Protein AF-T2G7Y2-F1 (afdb_monomer_lite)

Structure (mmCIF, N/CA/C/O backbone):
data_AF-T2G7Y2-F1
#
_entry.id   AF-T2G7Y2-F1
#
loop_
_atom_site.group_PDB
_atom_site.id
_atom_site.type_symbol
_atom_site.label_atom_id
_atom_site.label_alt_id
_atom_site.label_comp_id
_atom_site.label_asym_id
_atom_site.label_entity_id
_atom_site.label_seq_id
_atom_site.pdbx_PDB_ins_code
_atom_site.Cartn_x
_atom_site.Cartn_y
_atom_site.Cartn_z
_atom_site.occupancy
_atom_site.B_iso_or_equiv
_atom_site.auth_seq_id
_atom_site.auth_comp_id
_atom_site.auth_asym_id
_atom_site.auth_atom_id
_atom_site.pdbx_PDB_model_num
ATOM 1 N N . MET A 1 1 ? -23.981 7.040 12.933 1.00 56.62 1 MET A N 1
ATOM 2 C CA . MET A 1 1 ? -22.704 6.900 13.670 1.00 56.62 1 MET A CA 1
ATOM 3 C C . MET A 1 1 ? -21.543 6.412 12.788 1.00 56.62 1 MET A C 1
ATOM 5 O O . MET A 1 1 ? -20.441 6.302 13.297 1.00 56.62 1 MET A O 1
ATOM 9 N N . GLN A 1 2 ? -21.741 6.214 11.477 1.00 60.69 2 GLN A N 1
ATOM 10 C CA . GLN A 1 2 ? -20.819 5.448 10.621 1.00 60.69 2 GLN A CA 1
ATOM 11 C C . GLN A 1 2 ? -19.492 6.171 10.290 1.00 60.69 2 GLN A C 1
ATOM 13 O O . GLN A 1 2 ? -18.434 5.557 10.320 1.00 60.69 2 GLN A O 1
ATOM 18 N N . HIS A 1 3 ? -19.499 7.503 10.159 1.00 62.31 3 HIS A N 1
ATOM 19 C CA . HIS A 1 3 ? -18.301 8.296 9.820 1.00 62.31 3 HIS A CA 1
ATOM 20 C C . HIS A 1 3 ? -17.119 8.204 10.809 1.00 62.31 3 HIS A C 1
ATOM 22 O O . HIS A 1 3 ? -15.993 8.573 10.475 1.00 62.31 3 HIS A O 1
ATOM 28 N N . ARG A 1 4 ? -17.354 7.791 12.062 1.00 67.81 4 ARG A N 1
ATOM 29 C CA . ARG A 1 4 ? -16.295 7.712 13.086 1.00 67.81 4 ARG A CA 1
ATOM 30 C C . ARG A 1 4 ? -15.549 6.376 13.046 1.00 67.81 4 ARG A C 1
ATOM 32 O O . ARG A 1 4 ? -14.407 6.313 13.501 1.00 67.81 4 ARG A O 1
ATOM 39 N N . GLU A 1 5 ? -16.182 5.329 12.535 1.00 71.62 5 GLU A N 1
ATOM 40 C CA . GLU A 1 5 ? -15.593 3.992 12.430 1.00 71.62 5 GLU A CA 1
ATOM 41 C C . GLU A 1 5 ? -14.689 3.897 11.199 1.00 71.62 5 GLU A C 1
ATOM 43 O O . GLU A 1 5 ? -13.536 3.507 11.349 1.00 71.62 5 GLU A O 1
ATOM 48 N N . GLU A 1 6 ? -15.116 4.421 10.046 1.00 78.56 6 GLU A N 1
ATOM 49 C CA . GLU A 1 6 ? -14.276 4.503 8.836 1.00 78.56 6 GLU A CA 1
ATOM 50 C C . GLU A 1 6 ? -12.981 5.286 9.069 1.00 78.56 6 GLU A C 1
ATOM 52 O O . GLU A 1 6 ? -11.907 4.885 8.629 1.00 78.56 6 GLU A O 1
ATOM 57 N N . LYS A 1 7 ? -13.053 6.401 9.809 1.00 82.19 7 LYS A N 1
ATOM 58 C CA . LYS A 1 7 ? -11.857 7.189 10.121 1.00 82.19 7 LYS A CA 1
ATOM 59 C C . LYS A 1 7 ? -10.868 6.399 10.983 1.00 82.19 7 LYS A C 1
ATOM 61 O O . LYS A 1 7 ? -9.670 6.461 10.732 1.00 82.19 7 LYS A O 1
ATOM 66 N N . GLN A 1 8 ? -11.362 5.679 11.991 1.00 86.88 8 GLN A N 1
ATOM 67 C CA . GLN A 1 8 ? -10.512 4.853 12.851 1.00 86.88 8 GLN A CA 1
ATOM 68 C C . GLN A 1 8 ? -9.887 3.699 12.076 1.00 86.88 8 GLN A C 1
ATOM 70 O O . GLN A 1 8 ? -8.715 3.406 12.289 1.00 86.88 8 GLN A O 1
ATOM 75 N N . GLU A 1 9 ? -10.644 3.080 11.176 1.00 90.12 9 GLU A N 1
ATOM 76 C CA . GLU A 1 9 ? -10.140 1.983 10.361 1.00 90.12 9 GLU A CA 1
ATOM 77 C C . GLU A 1 9 ? -9.068 2.457 9.383 1.00 90.12 9 GLU A C 1
ATOM 79 O O . GLU A 1 9 ? -7.953 1.946 9.382 1.00 90.12 9 GLU A O 1
ATOM 84 N N . ARG A 1 10 ? -9.325 3.551 8.667 1.00 89.50 10 ARG A N 1
ATOM 85 C CA . ARG A 1 10 ? -8.325 4.196 7.815 1.00 89.50 10 ARG A CA 1
ATOM 86 C C . ARG A 1 10 ? -7.054 4.565 8.585 1.00 89.50 10 ARG A C 1
ATOM 88 O O . ARG A 1 10 ? -5.949 4.366 8.090 1.00 89.50 10 ARG A O 1
ATOM 95 N N . ASP A 1 11 ? -7.186 5.118 9.791 1.00 91.94 11 ASP A N 1
ATOM 96 C CA . ASP A 1 11 ? -6.025 5.492 10.604 1.00 91.94 11 ASP A CA 1
ATOM 97 C C . ASP A 1 11 ? -5.211 4.247 11.039 1.00 91.94 11 ASP A C 1
ATOM 99 O O . ASP A 1 11 ? -3.982 4.325 11.122 1.00 91.94 11 ASP A O 1
ATOM 103 N N . ARG A 1 12 ? -5.858 3.086 11.248 1.00 92.56 12 ARG A N 1
ATOM 104 C CA . ARG A 1 12 ? -5.179 1.795 11.482 1.00 92.56 12 ARG A CA 1
ATOM 105 C C . ARG A 1 12 ? -4.473 1.282 10.230 1.00 92.56 12 ARG A C 1
ATOM 107 O O . ARG A 1 12 ? -3.291 0.950 10.318 1.00 92.56 12 ARG A O 1
ATOM 114 N N . LEU A 1 13 ? -5.154 1.276 9.083 1.00 93.50 13 LEU A N 1
ATOM 115 C CA . LEU A 1 13 ? -4.584 0.844 7.803 1.00 93.50 13 LEU A CA 1
ATOM 116 C C . LEU A 1 13 ? -3.354 1.684 7.434 1.00 93.50 13 LEU A C 1
AT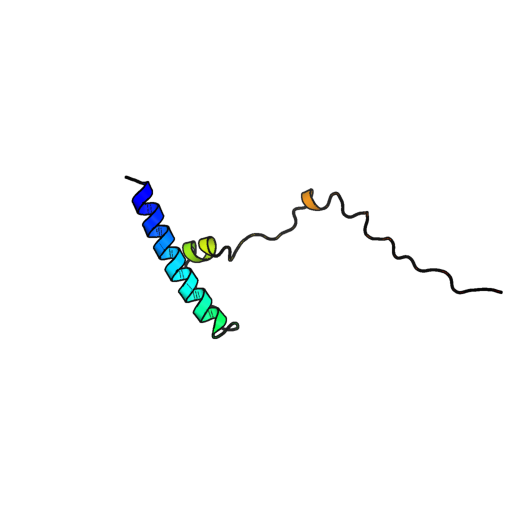OM 118 O O . LEU A 1 13 ? -2.310 1.140 7.086 1.00 93.50 13 LEU A O 1
ATOM 122 N N . LEU A 1 14 ? -3.410 3.004 7.639 1.00 93.88 14 LEU A N 1
ATOM 123 C CA . LEU A 1 14 ? -2.268 3.902 7.434 1.00 93.88 14 LEU A CA 1
ATOM 124 C C . LEU A 1 14 ? -1.096 3.612 8.380 1.00 93.88 14 LEU A C 1
ATOM 126 O O . LEU A 1 14 ? 0.066 3.750 7.990 1.00 93.88 14 LEU A O 1
ATOM 130 N N . ALA A 1 15 ? -1.368 3.246 9.633 1.00 94.44 15 ALA A N 1
ATOM 131 C CA . ALA A 1 15 ? -0.315 2.874 10.571 1.00 94.44 15 ALA A CA 1
ATOM 132 C C . ALA A 1 15 ? 0.380 1.571 10.146 1.00 94.44 15 ALA A C 1
ATOM 134 O O . ALA A 1 15 ? 1.610 1.500 10.188 1.00 94.44 15 ALA A O 1
ATOM 135 N N . ALA A 1 16 ? -0.392 0.582 9.689 1.00 92.81 16 ALA A N 1
ATOM 136 C CA . ALA A 1 16 ? 0.131 -0.672 9.159 1.00 92.81 16 ALA A CA 1
ATOM 137 C C . 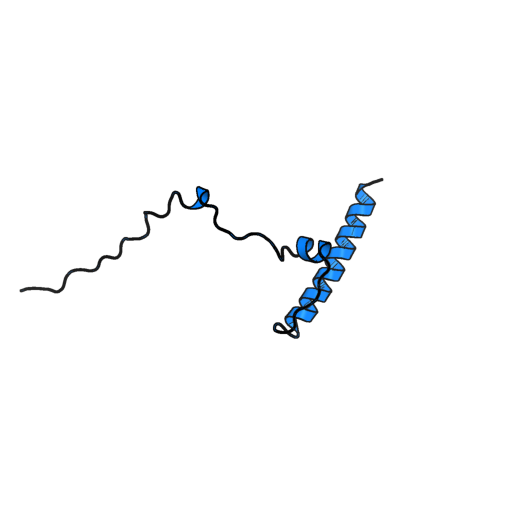ALA A 1 16 ? 0.938 -0.453 7.868 1.00 92.81 16 ALA A C 1
ATOM 139 O O . ALA A 1 16 ? 2.083 -0.898 7.787 1.00 92.81 16 ALA A O 1
ATOM 140 N N . ALA A 1 17 ? 0.415 0.329 6.920 1.00 91.81 17 ALA A N 1
ATOM 141 C CA . ALA A 1 17 ? 1.099 0.676 5.673 1.00 91.81 17 ALA A CA 1
ATOM 142 C C . ALA A 1 17 ? 2.480 1.308 5.922 1.00 91.81 17 ALA A C 1
ATOM 144 O O . ALA A 1 17 ? 3.474 0.927 5.311 1.00 91.81 17 ALA A O 1
ATOM 145 N N . ARG A 1 18 ? 2.584 2.219 6.900 1.00 92.50 18 ARG A N 1
ATOM 146 C CA . ARG A 1 18 ? 3.869 2.828 7.296 1.00 92.50 18 ARG A CA 1
ATOM 147 C C . ARG A 1 18 ? 4.860 1.826 7.886 1.00 92.50 18 ARG A C 1
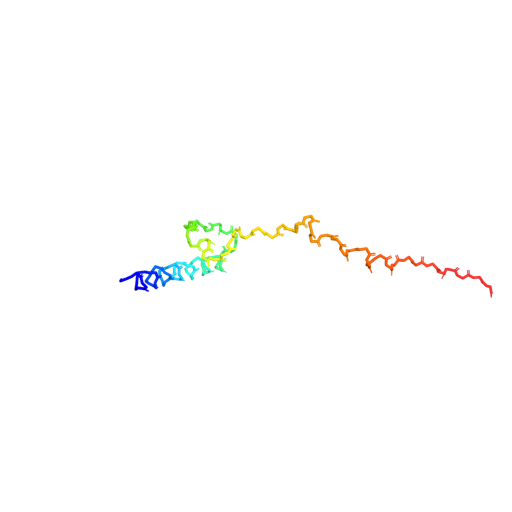ATOM 149 O O . ARG A 1 18 ? 6.067 2.032 7.789 1.00 92.50 18 ARG A O 1
ATOM 156 N N . MET A 1 19 ? 4.380 0.785 8.562 1.00 91.12 19 MET A N 1
ATOM 157 C CA . MET A 1 19 ? 5.248 -0.263 9.098 1.00 91.12 19 MET A CA 1
ATOM 158 C C . MET A 1 19 ? 5.777 -1.155 7.973 1.00 91.12 19 MET A C 1
ATOM 160 O O . MET A 1 19 ? 6.956 -1.505 7.981 1.00 91.12 19 MET A O 1
ATOM 164 N N . VAL A 1 20 ? 4.926 -1.494 7.004 1.00 88.06 20 VAL A N 1
ATOM 165 C CA . VAL A 1 20 ? 5.315 -2.227 5.793 1.00 88.06 20 VAL A CA 1
ATOM 166 C C . VAL A 1 20 ? 6.360 -1.440 5.007 1.00 88.06 20 VAL A C 1
ATOM 168 O O . VAL A 1 20 ? 7.424 -1.979 4.730 1.00 88.06 20 VAL A O 1
ATOM 171 N N . ASP A 1 21 ? 6.110 -0.157 4.747 1.00 89.06 21 ASP A N 1
ATOM 172 C CA . ASP A 1 21 ? 7.027 0.739 4.031 1.00 89.06 21 ASP A CA 1
ATOM 173 C C . ASP A 1 21 ? 8.428 0.778 4.663 1.00 89.06 21 ASP A C 1
ATOM 175 O O . ASP A 1 21 ? 9.441 0.629 3.979 1.00 89.06 21 ASP A O 1
ATOM 179 N N . ARG A 1 22 ? 8.504 0.872 5.997 1.00 90.31 22 ARG A N 1
ATOM 180 C CA . ARG A 1 22 ? 9.786 0.822 6.718 1.00 90.31 22 ARG A CA 1
ATOM 181 C C . ARG A 1 22 ? 10.499 -0.518 6.584 1.00 90.31 22 ARG A C 1
ATOM 183 O O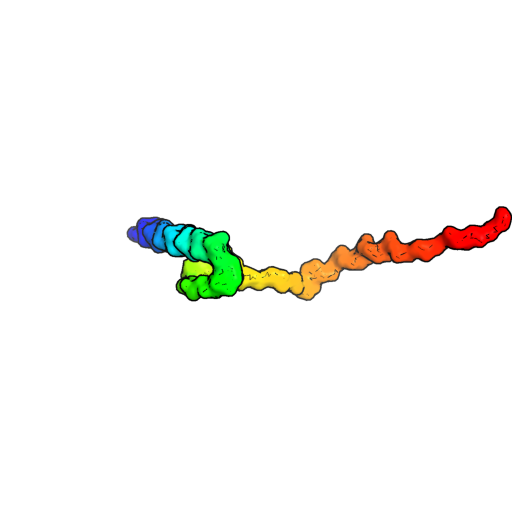 . ARG A 1 22 ? 11.722 -0.532 6.499 1.00 90.31 22 ARG A O 1
ATOM 190 N N . GLN A 1 23 ? 9.759 -1.624 6.621 1.00 86.81 23 GLN A N 1
ATOM 191 C CA . GLN A 1 23 ? 10.333 -2.965 6.490 1.00 86.81 23 GLN A CA 1
ATOM 192 C C . GLN A 1 23 ? 10.848 -3.199 5.068 1.00 86.81 23 GLN A C 1
ATOM 194 O O . GLN A 1 23 ? 12.000 -3.589 4.905 1.00 86.81 23 GLN A O 1
ATOM 199 N N . ALA A 1 24 ? 10.044 -2.860 4.060 1.00 87.19 24 ALA A N 1
ATOM 200 C CA . ALA A 1 24 ? 10.422 -2.953 2.654 1.00 87.19 24 ALA A CA 1
ATOM 201 C C . ALA A 1 24 ? 11.597 -2.023 2.310 1.00 87.19 24 ALA A C 1
ATOM 203 O O . ALA A 1 24 ? 12.472 -2.387 1.536 1.00 87.19 24 ALA A O 1
ATOM 204 N N . SER A 1 25 ? 11.669 -0.838 2.922 1.00 87.75 25 SER A N 1
ATOM 205 C CA . SER A 1 25 ? 12.803 0.079 2.740 1.00 87.75 25 SER A CA 1
ATOM 206 C C . SER A 1 25 ? 14.092 -0.421 3.397 1.00 87.75 25 SER A C 1
ATOM 208 O O . SER A 1 25 ? 15.183 -0.104 2.928 1.00 87.75 25 SER A O 1
ATOM 210 N N . ALA A 1 26 ? 13.986 -1.161 4.504 1.00 89.19 26 ALA A N 1
ATOM 211 C CA . ALA A 1 26 ? 15.141 -1.710 5.210 1.00 89.19 26 ALA A CA 1
ATOM 212 C C . ALA A 1 26 ? 15.731 -2.933 4.492 1.00 89.19 26 ALA A C 1
ATOM 214 O O . ALA A 1 26 ? 16.952 -3.076 4.451 1.00 89.19 26 ALA A O 1
ATOM 215 N N . ASP A 1 27 ? 14.878 -3.785 3.923 1.00 87.44 27 ASP A N 1
ATOM 216 C CA . ASP A 1 27 ? 15.288 -4.908 3.081 1.00 87.44 27 ASP A CA 1
ATOM 217 C C . ASP A 1 27 ? 14.302 -5.093 1.912 1.00 87.44 27 ASP A C 1
ATOM 219 O O . ASP A 1 27 ? 13.303 -5.803 2.046 1.00 87.44 27 ASP A O 1
ATOM 223 N N . PRO A 1 28 ? 14.581 -4.472 0.751 1.00 81.94 28 PRO A N 1
ATOM 224 C CA . PRO A 1 28 ? 13.695 -4.532 -0.413 1.00 81.94 28 PRO A CA 1
ATOM 225 C C . PRO A 1 28 ? 13.569 -5.928 -1.027 1.00 81.94 28 PRO A C 1
ATOM 227 O O . PRO A 1 28 ? 12.626 -6.189 -1.770 1.00 81.94 28 PRO A O 1
ATOM 230 N N . ALA A 1 29 ? 14.531 -6.819 -0.763 1.00 85.81 29 ALA A N 1
ATOM 231 C CA . ALA A 1 29 ? 14.509 -8.189 -1.264 1.00 85.81 29 ALA A CA 1
ATOM 232 C C . ALA A 1 29 ? 13.709 -9.126 -0.344 1.00 85.81 29 ALA A C 1
ATOM 234 O O . ALA A 1 29 ? 13.321 -10.222 -0.758 1.00 85.81 29 ALA A O 1
ATOM 235 N N . MET A 1 30 ? 13.452 -8.707 0.898 1.00 82.31 30 MET A N 1
ATOM 236 C CA . MET A 1 30 ? 12.633 -9.448 1.843 1.00 82.31 30 MET A CA 1
ATOM 237 C C . MET A 1 30 ? 11.155 -9.169 1.569 1.00 82.31 30 MET A C 1
ATOM 239 O O . MET A 1 30 ? 10.635 -8.094 1.857 1.00 82.31 30 MET A O 1
ATOM 243 N N . GLY A 1 31 ? 10.454 -10.166 1.028 1.00 82.12 31 GLY A N 1
ATOM 244 C CA . GLY A 1 31 ? 9.004 -10.091 0.877 1.00 82.12 31 GLY A CA 1
ATOM 245 C C . GLY A 1 31 ? 8.330 -9.858 2.232 1.00 82.12 31 GLY A C 1
ATOM 246 O O . GLY A 1 31 ? 8.505 -10.650 3.160 1.00 82.12 31 GLY A O 1
ATOM 247 N N . VAL A 1 32 ? 7.555 -8.777 2.345 1.00 84.75 32 VAL A N 1
ATOM 248 C CA . VAL A 1 32 ? 6.786 -8.461 3.552 1.00 84.75 32 VAL A CA 1
ATOM 249 C C . VAL A 1 32 ? 5.384 -9.057 3.399 1.00 84.75 32 VAL A C 1
ATOM 251 O O . VAL A 1 32 ? 4.692 -8.708 2.443 1.00 84.75 32 VAL A O 1
ATOM 254 N N . PRO A 1 33 ? 4.930 -9.946 4.299 1.00 85.75 33 PRO A N 1
ATOM 255 C CA . PRO A 1 33 ? 3.538 -10.375 4.307 1.00 85.75 33 PRO A CA 1
ATOM 256 C C . PRO A 1 33 ? 2.665 -9.204 4.770 1.00 85.75 33 PRO A C 1
ATOM 258 O O . PRO A 1 33 ? 2.807 -8.720 5.895 1.00 85.75 33 PRO A O 1
ATOM 261 N N . VAL A 1 34 ? 1.779 -8.738 3.892 1.00 86.44 34 VAL A N 1
ATOM 262 C CA . VAL A 1 34 ? 0.866 -7.618 4.151 1.00 86.44 34 VAL A CA 1
ATOM 263 C C . VAL A 1 34 ? -0.569 -8.130 4.145 1.00 86.44 34 VAL A C 1
ATOM 265 O O . VAL A 1 34 ? -0.914 -9.020 3.370 1.00 86.44 34 VAL A O 1
ATOM 268 N N . ASP A 1 35 ? -1.389 -7.582 5.036 1.00 91.69 35 ASP A N 1
ATOM 269 C CA . ASP A 1 35 ? -2.827 -7.838 5.059 1.00 91.69 35 ASP A CA 1
ATOM 270 C C . ASP A 1 35 ? -3.502 -7.287 3.781 1.00 91.69 35 ASP A C 1
ATOM 272 O O . ASP A 1 35 ? -3.094 -6.215 3.323 1.00 91.69 35 ASP A O 1
ATOM 276 N N . PRO A 1 36 ? -4.506 -7.970 3.196 1.00 89.50 36 PRO A N 1
ATOM 277 C CA . PRO A 1 36 ? -5.172 -7.514 1.975 1.00 89.50 36 PRO A CA 1
ATOM 278 C C . PRO A 1 36 ? -5.692 -6.074 2.052 1.00 89.50 36 PRO A C 1
ATOM 280 O O . PRO A 1 36 ? -5.438 -5.298 1.136 1.00 89.50 36 PRO A O 1
ATOM 283 N N . ASP A 1 37 ? -6.307 -5.674 3.170 1.00 90.88 37 ASP A N 1
ATOM 284 C CA . ASP A 1 37 ? -6.878 -4.329 3.318 1.00 90.88 37 ASP A CA 1
ATOM 285 C C . ASP A 1 37 ? -5.775 -3.257 3.358 1.00 90.88 37 ASP A C 1
ATOM 287 O O . ASP A 1 37 ? -5.934 -2.127 2.885 1.00 90.88 37 ASP A O 1
ATOM 291 N N . VAL A 1 38 ? -4.613 -3.609 3.916 1.00 91.12 38 VAL A N 1
ATOM 292 C CA . VAL A 1 38 ? -3.433 -2.736 3.935 1.00 91.12 38 VAL A CA 1
ATOM 293 C C . VAL A 1 38 ? -2.808 -2.656 2.545 1.00 91.12 38 VAL A C 1
ATOM 295 O O . VAL A 1 38 ? -2.402 -1.572 2.132 1.00 91.12 38 VAL A O 1
ATOM 298 N N . ALA A 1 39 ? -2.752 -3.768 1.814 1.00 90.38 39 ALA A N 1
ATOM 299 C CA . ALA A 1 39 ? -2.234 -3.804 0.453 1.00 90.38 39 ALA A CA 1
ATOM 300 C C . ALA A 1 39 ? -3.103 -2.980 -0.510 1.00 90.38 39 ALA A C 1
ATOM 302 O O . ALA A 1 39 ? -2.561 -2.196 -1.293 1.00 90.38 39 ALA A O 1
ATOM 303 N N . ASP A 1 40 ? -4.427 -3.074 -0.382 1.00 88.62 40 ASP A N 1
ATOM 304 C CA . ASP A 1 40 ? -5.383 -2.238 -1.109 1.00 88.62 40 ASP A CA 1
ATOM 305 C C . ASP A 1 40 ? -5.213 -0.759 -0.739 1.00 88.62 40 ASP A C 1
ATOM 307 O O . ASP A 1 40 ? -5.115 0.101 -1.615 1.00 88.62 40 ASP A O 1
ATOM 311 N N . CYS A 1 41 ? -5.069 -0.445 0.555 1.00 88.75 41 CYS A N 1
ATOM 312 C CA . CYS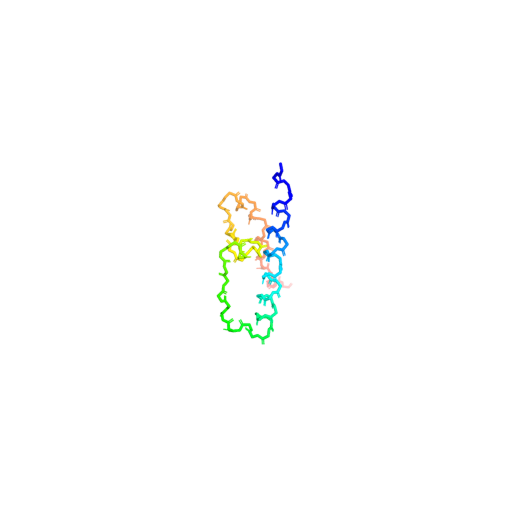 A 1 41 ? -4.785 0.917 1.020 1.00 88.75 41 CYS A CA 1
ATOM 313 C C . CYS A 1 41 ? -3.454 1.474 0.475 1.00 88.75 41 CYS A C 1
ATOM 315 O O . CYS A 1 41 ? -3.310 2.690 0.332 1.00 88.75 41 CYS A O 1
ATOM 317 N N . MET A 1 42 ? -2.473 0.609 0.206 1.00 87.94 42 MET A N 1
ATOM 318 C CA . MET A 1 42 ? -1.175 0.965 -0.376 1.00 87.94 42 MET A CA 1
ATOM 319 C C . MET A 1 42 ? -1.191 1.001 -1.910 1.00 87.94 42 MET A C 1
ATOM 321 O O . MET A 1 42 ? -0.203 1.430 -2.501 1.00 87.94 42 MET A O 1
ATOM 325 N N . GLY A 1 43 ? -2.273 0.557 -2.556 1.00 85.56 43 GLY A N 1
ATOM 326 C CA . GLY A 1 43 ? -2.334 0.408 -4.010 1.00 85.56 43 GLY A CA 1
ATOM 327 C C . GLY A 1 43 ? -1.367 -0.653 -4.548 1.00 85.56 43 GLY A C 1
ATOM 328 O O . GLY A 1 43 ? -0.917 -0.551 -5.685 1.00 85.56 43 GLY A O 1
ATOM 329 N N . ALA A 1 44 ? -1.016 -1.656 -3.738 1.00 82.88 44 ALA A N 1
ATOM 330 C CA . ALA A 1 44 ? 0.025 -2.631 -4.070 1.00 82.88 44 ALA A CA 1
ATOM 331 C C . ALA A 1 44 ? -0.336 -3.557 -5.248 1.00 82.88 44 ALA A C 1
ATOM 333 O O . ALA A 1 44 ? 0.558 -4.119 -5.875 1.00 82.88 44 ALA A O 1
ATOM 334 N N . PHE A 1 45 ? -1.628 -3.715 -5.549 1.00 76.75 45 PHE A N 1
ATOM 335 C CA . PHE A 1 45 ? -2.142 -4.598 -6.602 1.00 76.75 45 PHE A CA 1
ATOM 336 C C . PHE A 1 45 ? -3.005 -3.854 -7.628 1.00 76.75 45 PHE A C 1
ATOM 338 O O . PHE A 1 45 ? -3.937 -4.429 -8.187 1.00 76.75 45 PHE A O 1
ATOM 345 N N . VAL A 1 46 ? -2.724 -2.569 -7.867 1.00 75.06 46 VAL A N 1
ATOM 346 C CA . VAL A 1 46 ? -3.397 -1.830 -8.942 1.00 75.06 46 VAL A CA 1
ATOM 347 C C . VAL A 1 46 ? -2.998 -2.442 -10.284 1.00 75.06 46 VAL A C 1
ATOM 349 O O . VAL A 1 46 ? -1.815 -2.569 -10.595 1.00 75.06 46 VAL A O 1
ATOM 352 N N . GLU A 1 47 ? -3.999 -2.847 -11.061 1.00 70.25 47 GLU A N 1
ATOM 353 C CA . GLU A 1 47 ? -3.818 -3.307 -12.432 1.00 70.25 47 GLU A CA 1
ATOM 354 C C . GLU A 1 47 ? -3.360 -2.122 -13.295 1.00 70.25 47 GLU A C 1
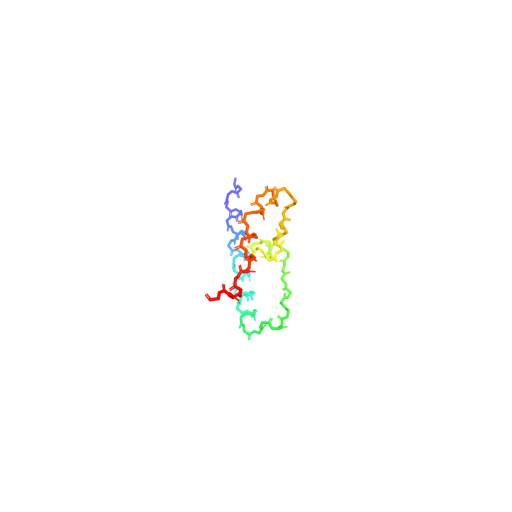ATOM 356 O O . GLU A 1 47 ? -4.153 -1.254 -13.640 1.00 70.25 47 GLU A O 1
ATOM 361 N N . ASP A 1 48 ? -2.064 -2.081 -13.611 1.00 67.94 48 ASP A N 1
ATOM 362 C CA . ASP A 1 48 ? -1.448 -1.127 -14.552 1.00 67.94 48 ASP A CA 1
ATOM 363 C C . ASP A 1 48 ? -1.448 -1.680 -15.991 1.00 67.94 48 ASP A C 1
ATOM 365 O O . ASP A 1 48 ? -0.598 -1.355 -16.818 1.00 67.94 48 ASP A O 1
ATOM 369 N N . ALA A 1 49 ? -2.359 -2.611 -16.294 1.00 74.81 49 ALA A N 1
ATOM 370 C CA . ALA A 1 49 ? -2.497 -3.120 -17.646 1.00 74.81 49 ALA A CA 1
ATOM 371 C C . ALA A 1 49 ? -3.116 -2.019 -18.513 1.00 74.81 49 ALA A C 1
ATOM 373 O O . ALA A 1 49 ? -4.245 -1.599 -18.273 1.00 74.81 49 ALA A O 1
ATOM 374 N N . VAL A 1 50 ? -2.375 -1.570 -19.528 1.00 73.25 50 VAL A N 1
ATOM 375 C CA . VAL A 1 50 ? -2.935 -0.752 -20.610 1.00 73.25 50 VAL A CA 1
ATOM 376 C C . VAL A 1 50 ? -4.117 -1.498 -21.220 1.00 73.25 50 VAL A C 1
ATOM 378 O O . VAL A 1 50 ? -3.964 -2.623 -21.710 1.00 73.25 50 VAL A O 1
ATOM 381 N N . ALA A 1 51 ? -5.302 -0.893 -21.152 1.00 77.12 51 ALA A N 1
ATOM 382 C CA . ALA A 1 51 ? -6.487 -1.470 -21.756 1.00 77.12 51 ALA A CA 1
ATOM 383 C C . ALA A 1 51 ? -6.331 -1.447 -23.286 1.00 77.12 51 ALA A C 1
ATOM 385 O O . ALA A 1 51 ? -5.690 -0.554 -23.842 1.00 77.12 51 ALA A O 1
ATOM 386 N N . LEU A 1 52 ? -6.913 -2.423 -23.993 1.00 68.88 52 LEU A N 1
ATOM 387 C CA . LEU A 1 52 ? -6.899 -2.413 -25.465 1.00 68.88 52 LEU A CA 1
ATOM 388 C C . LEU A 1 52 ? -7.603 -1.169 -26.024 1.00 68.88 52 LEU A C 1
ATOM 390 O O . LEU A 1 52 ? -7.283 -0.733 -27.123 1.00 68.88 52 LEU A O 1
ATOM 394 N N . GLU A 1 53 ? -8.525 -0.587 -25.260 1.00 73.62 53 GLU A N 1
ATOM 395 C CA . GLU A 1 53 ? -9.191 0.672 -25.576 1.00 73.62 53 GLU A CA 1
ATOM 396 C C . GLU A 1 53 ? -8.280 1.910 -25.426 1.00 73.62 53 GLU A C 1
ATOM 398 O O . GLU A 1 53 ? -8.559 2.932 -26.045 1.00 73.62 53 GLU A O 1
ATOM 403 N N . ASP A 1 54 ? -7.182 1.828 -24.663 1.00 71.50 54 ASP A N 1
ATOM 404 C CA . ASP A 1 54 ? -6.202 2.918 -24.495 1.00 71.50 54 ASP A CA 1
ATOM 405 C C . ASP A 1 54 ? -5.126 2.927 -25.604 1.00 71.50 54 ASP A C 1
ATOM 407 O O . ASP A 1 54 ? -4.308 3.843 -25.689 1.00 71.50 54 ASP A O 1
ATOM 411 N N . LEU A 1 55 ? -5.109 1.900 -26.463 1.00 71.12 55 LEU A N 1
ATOM 412 C CA . LEU A 1 55 ? -4.139 1.710 -27.552 1.00 71.12 55 LEU A CA 1
ATOM 413 C C . LEU A 1 55 ? -4.519 2.424 -28.867 1.00 71.12 55 LEU A C 1
ATOM 415 O O . LEU A 1 55 ? -3.790 2.291 -29.850 1.00 71.12 55 LEU A O 1
ATOM 419 N N . ASP A 1 56 ? -5.617 3.186 -28.897 1.00 67.38 56 ASP A N 1
ATOM 420 C CA . ASP A 1 56 ? -6.243 3.688 -30.137 1.00 67.38 56 ASP A CA 1
ATOM 421 C C . ASP A 1 56 ? -5.576 4.943 -30.759 1.00 67.38 56 ASP A C 1
ATOM 423 O O . ASP A 1 56 ? -6.011 5.408 -31.804 1.00 67.38 56 ASP A O 1
ATOM 427 N N . ASP A 1 57 ? -4.490 5.481 -30.180 1.00 60.81 57 ASP A N 1
ATOM 428 C CA . ASP A 1 57 ? -3.825 6.711 -30.677 1.00 60.81 57 ASP A CA 1
ATOM 429 C C . ASP A 1 57 ? -2.279 6.616 -30.746 1.00 60.81 57 ASP A C 1
ATOM 431 O O . ASP A 1 57 ? -1.567 7.618 -30.684 1.00 60.81 57 ASP A O 1
ATOM 435 N N . SER A 1 58 ? -1.709 5.411 -30.873 1.00 57.12 58 SER A N 1
ATOM 436 C CA . SER A 1 58 ? -0.241 5.211 -30.896 1.00 57.12 58 SER A CA 1
ATOM 437 C C . SER A 1 58 ? 0.387 5.011 -32.287 1.00 57.12 58 SER A C 1
ATOM 439 O O . SER A 1 58 ? 1.512 4.527 -32.388 1.00 57.12 58 SER A O 1
ATOM 441 N N . ASP A 1 59 ? -0.284 5.429 -33.366 1.00 55.59 59 ASP A N 1
ATOM 442 C CA . ASP A 1 59 ? 0.289 5.389 -34.727 1.00 55.59 59 ASP A CA 1
ATOM 443 C C . ASP A 1 59 ? 1.263 6.563 -35.013 1.00 55.59 59 ASP A C 1
ATOM 445 O O . ASP A 1 59 ? 1.954 6.574 -36.028 1.00 55.59 59 ASP A O 1
ATOM 449 N N . GLU A 1 60 ? 1.389 7.555 -34.116 1.00 57.16 60 GLU A N 1
ATOM 450 C CA . GLU A 1 60 ? 2.132 8.801 -34.403 1.00 57.16 60 GLU A CA 1
ATOM 451 C C . GLU A 1 60 ? 3.619 8.822 -33.972 1.00 57.16 60 GLU A C 1
ATOM 453 O O . GLU A 1 60 ? 4.279 9.852 -34.100 1.00 57.16 60 GLU A O 1
ATOM 458 N N . VAL A 1 61 ? 4.200 7.709 -33.494 1.00 56.28 61 VAL A N 1
ATOM 459 C CA . VAL A 1 61 ? 5.612 7.682 -33.024 1.00 56.28 61 VAL A CA 1
ATOM 460 C C . VAL A 1 61 ? 6.595 6.896 -33.895 1.00 56.28 61 VAL A C 1
ATOM 462 O O . VAL A 1 61 ? 7.766 6.802 -33.545 1.00 56.28 61 VAL A O 1
ATOM 465 N N . MET A 1 62 ? 6.192 6.406 -35.070 1.00 55.44 62 MET A N 1
ATOM 466 C CA . MET A 1 62 ? 7.126 5.801 -36.036 1.00 55.44 62 MET A CA 1
ATOM 467 C C . MET A 1 62 ? 7.515 6.797 -37.138 1.00 55.44 62 MET A C 1
ATOM 469 O O . MET A 1 62 ? 7.318 6.551 -38.323 1.00 55.44 62 MET A O 1
ATOM 473 N N . SER A 1 63 ? 8.076 7.947 -36.752 1.00 52.34 63 SER A N 1
ATOM 474 C CA . SER A 1 63 ? 8.826 8.823 -37.668 1.00 52.34 63 SER A CA 1
ATOM 475 C C . SER A 1 63 ? 10.315 8.756 -37.353 1.00 52.34 63 SER A C 1
ATOM 477 O O . SER A 1 63 ? 10.949 9.748 -37.010 1.00 52.34 63 SER A O 1
ATOM 479 N N . GLU A 1 64 ? 10.886 7.566 -37.491 1.00 53.66 64 GLU A N 1
ATOM 480 C CA . GLU A 1 64 ? 12.325 7.405 -37.664 1.00 53.66 64 GLU A CA 1
ATOM 481 C C . GLU A 1 64 ? 12.600 6.326 -38.711 1.00 53.66 64 GLU A C 1
ATOM 483 O O . GLU A 1 64 ? 12.888 5.175 -38.406 1.00 53.66 64 GLU A O 1
ATOM 488 N N . GLU A 1 65 ? 12.531 6.725 -39.983 1.00 44.38 65 GLU A N 1
ATOM 489 C CA . GLU A 1 65 ? 13.250 6.032 -41.048 1.00 44.38 65 GLU A CA 1
ATOM 490 C C . GLU A 1 65 ? 14.341 6.975 -41.563 1.00 44.38 65 GLU A C 1
ATOM 492 O O . GLU A 1 65 ? 14.091 7.975 -42.239 1.00 44.38 65 GLU A O 1
ATOM 497 N N . GLY A 1 66 ? 15.574 6.700 -41.135 1.00 53.44 66 GLY A N 1
ATOM 498 C CA . GLY A 1 66 ? 16.763 7.339 -41.668 1.00 53.44 66 GLY A CA 1
ATOM 499 C C . GLY A 1 66 ? 17.016 6.909 -43.111 1.00 53.44 66 GLY A C 1
ATOM 500 O O . GLY A 1 66 ? 16.874 5.740 -43.458 1.00 53.44 66 GLY A O 1
ATOM 501 N N . GLY A 1 67 ? 17.470 7.851 -43.933 1.00 50.78 67 GLY A N 1
ATOM 502 C CA . GLY A 1 67 ? 17.935 7.559 -45.281 1.00 50.78 67 GLY A CA 1
ATOM 503 C C . GLY A 1 67 ? 18.378 8.807 -46.032 1.00 50.78 67 GLY A C 1
ATOM 504 O O . GLY A 1 67 ? 17.585 9.388 -46.757 1.00 50.78 67 GLY A O 1
ATOM 505 N N . ASP A 1 68 ? 19.647 9.190 -45.884 1.00 45.41 68 ASP A N 1
ATOM 506 C CA . ASP A 1 68 ? 20.434 9.708 -47.012 1.00 45.41 68 ASP A CA 1
ATOM 507 C C . ASP A 1 68 ? 21.928 9.461 -46.740 1.00 45.41 68 ASP A C 1
ATOM 509 O O . ASP A 1 68 ? 22.599 10.177 -45.995 1.00 45.41 68 ASP A O 1
ATOM 513 N N . HIS A 1 69 ? 22.423 8.341 -47.268 1.00 49.94 69 HIS A N 1
ATOM 514 C CA . HIS A 1 69 ? 23.832 8.174 -47.611 1.00 49.94 69 HIS A CA 1
ATOM 515 C C . HIS A 1 69 ? 24.020 8.802 -48.994 1.00 49.94 69 HIS A C 1
ATOM 517 O O . HIS A 1 69 ? 23.264 8.484 -49.906 1.00 49.94 69 HIS A O 1
ATOM 523 N N . GLY A 1 70 ? 24.995 9.702 -49.115 1.00 52.31 70 GLY A N 1
ATOM 524 C CA . GLY A 1 70 ? 25.093 10.613 -50.250 1.00 52.31 70 GLY A CA 1
ATOM 525 C C . GLY A 1 70 ? 25.561 10.029 -51.581 1.00 52.31 70 GLY A C 1
ATOM 526 O O . GLY A 1 70 ? 26.011 8.897 -51.659 1.00 52.31 70 GLY A O 1
ATOM 527 N N . GLU A 1 71 ? 25.501 10.893 -52.593 1.00 48.09 71 GLU A N 1
ATOM 528 C CA . GLU A 1 71 ? 26.180 10.921 -53.904 1.00 48.09 71 GLU A CA 1
ATOM 529 C C . GLU A 1 71 ? 25.776 12.298 -54.502 1.00 48.09 71 GLU A C 1
ATOM 531 O O . GLU A 1 71 ? 24.612 12.668 -54.398 1.00 48.09 71 GLU A O 1
ATOM 536 N N . SER A 1 72 ? 26.589 13.180 -55.091 1.00 49.69 72 SER A N 1
ATOM 537 C CA . SER A 1 72 ? 27.943 13.195 -55.662 1.00 49.69 72 SER A CA 1
ATOM 538 C C . SER A 1 72 ? 28.522 14.617 -55.579 1.00 49.69 72 SER A C 1
ATOM 540 O O . SER A 1 72 ? 27.718 15.573 -55.482 1.00 49.69 72 SER A O 1
#

pLDDT: mean 76.02, std 15.2, range [44.38, 94.44]

Secondary structure (DSSP, 8-state):
-THHHHHHHHHHHHHHHHHHHHHHHH-TTSPPP--HHHHHHTTTT---PPPGGGGTT-GGG-----------

Foldseek 3Di:
DPVVVVVVVLVVLVVQLVVVVVVCVVPVPDDDDDDPVSCVVVCVPPPPDCDPVNVPPPPPPPPDDDDDDDDD

Sequence (72 aa):
MQHREEKQERDRLLAAARMVDRQASADPAMGVPVDPDVADCMGAFVEDAVALEDLDDSDEVMSEEGGDHGES

Radius of gyration: 23.78 Å; chains: 1; bounding box: 51×24×69 Å

Organism: Megalodesulfovibrio gigas (strain ATCC 19364 / DSM 1382 / NCIMB 9332 / VKM B-1759) (NCBI:txid1121448)